Protein AF-A0A6A7YF49-F1 (afdb_monomer)

Mean predicted aligned error: 14.55 Å

InterPro domains:
  IPR021104 KfrA, N-terminal DNA-binding domain [PF11740] (7-119)

Radius of gyration: 60.3 Å; Cα contacts (8 Å, |Δi|>4): 40; chains: 1; bounding box: 109×19×166 Å

pLDDT: mean 91.54, std 10.15, range [37.41, 98.62]

Structure (mmCIF, N/CA/C/O backbone):
data_AF-A0A6A7YF49-F1
#
_entry.id   AF-A0A6A7YF49-F1
#
loop_
_atom_site.group_PDB
_atom_site.id
_atom_site.type_symbol
_atom_site.label_atom_id
_atom_site.label_alt_id
_atom_site.label_comp_id
_atom_site.label_asym_id
_atom_site.label_entity_id
_atom_site.label_seq_id
_atom_site.pdbx_PDB_ins_code
_atom_site.Cartn_x
_atom_site.Cartn_y
_atom_site.Cartn_z
_atom_site.occupancy
_atom_site.B_iso_or_equiv
_atom_site.auth_seq_id
_atom_site.auth_comp_id
_atom_site.auth_asym_id
_atom_site.auth_atom_id
_atom_site.pdbx_PDB_model_num
ATOM 1 N N . MET A 1 1 ? -43.463 -4.775 74.182 1.00 37.41 1 MET A N 1
ATOM 2 C CA . MET A 1 1 ? -44.873 -5.165 73.964 1.00 37.41 1 MET A CA 1
ATOM 3 C C . MET A 1 1 ? -45.137 -5.040 72.478 1.00 37.41 1 MET A C 1
ATOM 5 O O . MET A 1 1 ? -45.068 -3.929 71.969 1.00 37.41 1 MET A O 1
ATOM 9 N N . ASN A 1 2 ? -45.319 -6.167 71.786 1.00 46.50 2 ASN A N 1
ATOM 10 C CA . ASN A 1 2 ? -45.551 -6.193 70.341 1.00 46.50 2 ASN A CA 1
ATOM 11 C C . ASN A 1 2 ? -46.819 -5.407 70.032 1.00 46.50 2 ASN A C 1
ATOM 13 O O . ASN A 1 2 ? -47.897 -5.731 70.535 1.00 46.50 2 ASN A O 1
ATOM 17 N N . ASN A 1 3 ? -46.680 -4.338 69.254 1.00 63.34 3 ASN A N 1
ATOM 18 C CA . ASN A 1 3 ? -47.811 -3.522 68.861 1.00 63.34 3 ASN A CA 1
ATOM 19 C C . ASN A 1 3 ? -48.516 -4.229 67.697 1.00 63.34 3 ASN A C 1
ATOM 21 O O . ASN A 1 3 ? -48.304 -3.911 66.530 1.00 63.34 3 ASN A O 1
ATOM 25 N N . THR A 1 4 ? -49.343 -5.220 68.034 1.00 81.19 4 THR A N 1
ATOM 26 C CA . THR A 1 4 ? -50.115 -6.055 67.093 1.00 81.19 4 THR A CA 1
ATOM 27 C C . THR A 1 4 ? -50.980 -5.228 66.134 1.00 81.19 4 THR A C 1
ATOM 29 O O . THR A 1 4 ? -51.368 -5.690 65.061 1.00 81.19 4 THR A O 1
ATOM 32 N N . VAL A 1 5 ? -51.274 -3.977 66.503 1.00 84.94 5 VAL A N 1
ATOM 33 C CA . VAL A 1 5 ? -51.981 -3.001 65.675 1.00 84.94 5 VAL A CA 1
ATOM 34 C C . VAL A 1 5 ? -51.071 -2.413 64.590 1.00 84.94 5 VAL A C 1
ATOM 36 O O . VAL A 1 5 ? -51.511 -2.310 63.446 1.00 84.94 5 VAL A O 1
ATOM 39 N N . LEU A 1 6 ? -49.809 -2.085 64.902 1.00 89.50 6 LEU A N 1
ATOM 40 C CA . LEU A 1 6 ? -48.828 -1.610 63.913 1.00 89.50 6 LEU A CA 1
ATOM 41 C C . LEU A 1 6 ? -48.520 -2.682 62.869 1.00 89.50 6 LEU A C 1
ATOM 43 O O . LEU A 1 6 ? -48.575 -2.394 61.677 1.00 89.50 6 LEU A O 1
ATOM 47 N N . GLU A 1 7 ? -48.278 -3.919 63.306 1.00 89.06 7 GLU A N 1
ATOM 48 C CA . GLU A 1 7 ? -48.018 -5.052 62.406 1.00 89.06 7 GLU A CA 1
ATOM 49 C C . GLU A 1 7 ? -49.195 -5.281 61.447 1.00 89.06 7 GLU A C 1
ATOM 51 O O . GLU A 1 7 ? -49.005 -5.443 60.243 1.00 89.06 7 GLU A O 1
ATOM 56 N N . ARG A 1 8 ? -50.436 -5.196 61.947 1.00 91.62 8 ARG A N 1
ATOM 57 C CA . ARG A 1 8 ? -51.637 -5.294 61.106 1.00 91.62 8 ARG A CA 1
ATOM 58 C C . ARG A 1 8 ? -51.718 -4.165 60.078 1.00 91.62 8 ARG A C 1
ATOM 60 O O . ARG A 1 8 ? -52.049 -4.423 58.925 1.00 91.62 8 ARG A O 1
ATOM 67 N N . ILE A 1 9 ? -51.413 -2.929 60.476 1.00 93.38 9 ILE A N 1
ATOM 68 C CA . ILE A 1 9 ? -51.406 -1.776 59.564 1.00 93.38 9 ILE A CA 1
ATOM 69 C C . ILE A 1 9 ? -50.328 -1.942 58.485 1.00 93.38 9 ILE A C 1
ATOM 71 O O . ILE A 1 9 ? -50.608 -1.689 57.315 1.00 93.38 9 ILE A O 1
ATOM 75 N N . PHE A 1 10 ? -49.130 -2.402 58.851 1.00 94.19 10 PHE A N 1
ATOM 76 C CA . PHE A 1 10 ? -48.022 -2.623 57.917 1.00 94.19 10 PHE A CA 1
ATOM 77 C C . PHE A 1 10 ? -48.349 -3.728 56.915 1.00 94.19 10 PHE A C 1
ATOM 79 O O . PHE A 1 10 ? -48.134 -3.548 55.715 1.00 94.19 10 PHE A O 1
ATOM 86 N N . ASN A 1 11 ? -48.933 -4.833 57.382 1.00 93.62 11 ASN A N 1
ATOM 87 C CA . ASN A 1 11 ? -49.351 -5.936 56.520 1.00 93.62 11 ASN A CA 1
ATOM 88 C C . ASN A 1 11 ? -50.410 -5.481 55.509 1.00 93.62 11 ASN A C 1
ATOM 90 O O . ASN A 1 11 ? -50.237 -5.686 54.311 1.00 93.62 11 ASN A O 1
ATOM 94 N N . VAL A 1 12 ? -51.449 -4.772 55.965 1.00 94.62 12 VAL A N 1
ATOM 95 C CA . VAL A 1 12 ? -52.502 -4.228 55.089 1.00 94.62 12 VAL A CA 1
ATOM 96 C C . VAL A 1 12 ? -51.944 -3.201 54.098 1.00 94.62 12 VAL A C 1
ATOM 98 O O . VAL A 1 12 ? -52.312 -3.206 52.924 1.00 94.62 12 VAL A O 1
ATOM 101 N N . ALA A 1 13 ? -51.047 -2.314 54.538 1.00 93.81 13 ALA A N 1
ATOM 102 C CA . ALA A 1 13 ? -50.401 -1.343 53.656 1.00 93.81 13 ALA A CA 1
ATOM 103 C C . ALA A 1 13 ? -49.557 -2.036 52.576 1.00 93.81 13 ALA A C 1
ATOM 105 O O . ALA A 1 13 ? -49.622 -1.672 51.401 1.00 93.81 13 ALA A O 1
ATOM 106 N N . THR A 1 14 ? -48.821 -3.077 52.956 1.00 93.38 14 THR A N 1
ATOM 107 C CA . THR A 1 14 ? -47.987 -3.863 52.043 1.00 93.38 14 THR A CA 1
ATOM 108 C C . THR A 1 14 ? -48.841 -4.632 51.039 1.00 93.38 14 THR A C 1
ATOM 110 O O . THR A 1 14 ? -48.567 -4.588 49.842 1.00 93.38 14 THR A O 1
ATOM 113 N N . GLU A 1 15 ? -49.925 -5.259 51.490 1.00 93.69 15 GLU A N 1
ATOM 114 C CA . GLU A 1 15 ? -50.864 -5.989 50.638 1.00 93.69 15 GLU A CA 1
ATOM 115 C C . GLU A 1 15 ? -51.544 -5.068 49.616 1.00 93.69 15 GLU A C 1
ATOM 117 O O . GLU A 1 15 ? -51.565 -5.369 48.421 1.00 93.69 15 GLU A O 1
ATOM 122 N N . LEU A 1 16 ? -52.024 -3.895 50.044 1.00 93.50 16 LEU A N 1
ATOM 123 C CA . LEU A 1 16 ? -52.601 -2.897 49.139 1.00 93.50 16 LEU A CA 1
ATOM 124 C C . LEU A 1 16 ? -51.573 -2.369 48.132 1.00 93.50 16 LEU A C 1
ATOM 126 O O . LEU A 1 16 ? -51.891 -2.167 46.957 1.00 93.50 16 LEU A O 1
ATOM 130 N N . TYR A 1 17 ? -50.335 -2.159 48.578 1.00 93.00 17 TYR A N 1
ATOM 131 C CA . TYR A 1 17 ? -49.245 -1.715 47.720 1.00 93.00 17 TYR A CA 1
ATOM 132 C C . TYR A 1 17 ? -48.874 -2.766 46.661 1.00 93.00 17 TYR A C 1
ATOM 134 O O . TYR A 1 17 ? -48.695 -2.424 45.490 1.00 93.00 17 TYR A O 1
ATOM 142 N N . MET A 1 18 ? -48.821 -4.048 47.038 1.00 90.75 18 MET A N 1
ATOM 143 C CA . MET A 1 1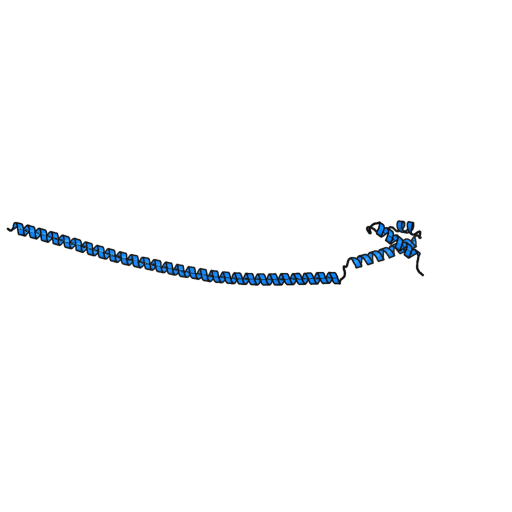8 ? -48.589 -5.162 46.111 1.00 90.75 18 MET A CA 1
ATOM 144 C C . MET A 1 18 ? -49.758 -5.355 45.139 1.00 90.75 18 MET A C 1
ATOM 146 O O . MET A 1 18 ? -49.531 -5.502 43.940 1.00 90.75 18 MET A O 1
ATOM 150 N N . THR A 1 19 ? -50.997 -5.278 45.629 1.00 90.56 19 THR A N 1
ATOM 151 C CA . THR A 1 19 ? -52.219 -5.443 44.821 1.00 90.56 19 THR A CA 1
ATOM 152 C C . THR A 1 19 ? -52.340 -4.365 43.742 1.00 90.56 19 THR A C 1
ATOM 154 O O . THR A 1 19 ? -52.780 -4.640 42.630 1.00 90.56 19 THR A O 1
ATOM 157 N N . ASN A 1 20 ? -51.867 -3.145 44.018 1.00 89.94 20 ASN A N 1
ATOM 158 C CA . ASN A 1 20 ? -51.795 -2.062 43.032 1.00 89.94 20 ASN A CA 1
ATOM 159 C C . ASN A 1 20 ? -50.537 -2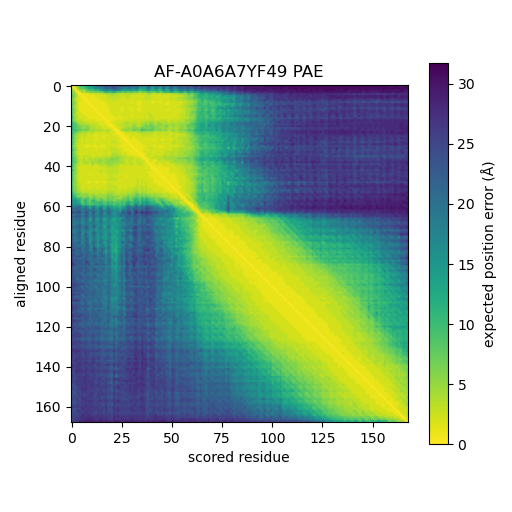.130 42.131 1.00 89.94 20 ASN A C 1
ATOM 161 O O . ASN A 1 20 ? -50.148 -1.144 41.498 1.00 89.94 20 ASN A O 1
ATOM 165 N N . GLY A 1 21 ? -49.838 -3.269 42.103 1.00 85.25 21 GLY A N 1
ATOM 166 C CA . GLY A 1 21 ? -48.646 -3.481 41.282 1.00 85.25 21 GLY A CA 1
ATOM 167 C C . GLY A 1 21 ? -47.471 -2.572 41.645 1.00 85.25 21 GLY A C 1
ATOM 168 O O . GLY A 1 21 ? -46.708 -2.195 40.760 1.00 85.25 21 GLY A O 1
ATOM 169 N N . LYS A 1 22 ? -47.345 -2.170 42.919 1.00 86.81 22 LYS A N 1
ATOM 170 C CA . LYS A 1 22 ? -46.293 -1.267 43.425 1.00 86.81 22 LYS A CA 1
ATOM 171 C C . LYS A 1 22 ? -46.268 0.124 42.762 1.00 86.81 22 LYS A C 1
ATOM 173 O O . LYS A 1 22 ? -45.255 0.816 42.821 1.00 86.81 22 LYS A O 1
ATOM 178 N N . LYS A 1 23 ? -47.373 0.557 42.140 1.00 84.94 23 LYS A N 1
ATOM 179 C CA . LYS A 1 23 ? -47.441 1.824 41.383 1.00 84.94 23 LYS A CA 1
ATOM 180 C C . LYS A 1 23 ? -47.603 3.067 42.257 1.00 84.94 23 LYS A C 1
ATOM 182 O O . LYS A 1 23 ? -47.130 4.135 41.894 1.00 84.94 23 LYS A O 1
ATOM 187 N N . SER A 1 24 ? -48.305 2.950 43.382 1.00 88.88 24 SER A N 1
ATOM 188 C CA . SER A 1 24 ? -48.570 4.072 44.288 1.00 88.88 24 SER A CA 1
ATOM 189 C C . SER A 1 24 ? -48.798 3.577 45.710 1.00 88.88 24 SER A C 1
ATOM 191 O O . SER A 1 24 ? -49.352 2.491 45.904 1.00 88.88 24 SER A O 1
ATOM 193 N N . TYR A 1 25 ? -48.378 4.376 46.694 1.00 92.25 25 TYR A N 1
ATOM 194 C CA . TYR A 1 25 ? -48.599 4.083 48.105 1.00 92.25 25 TYR A CA 1
ATOM 195 C C . TYR A 1 25 ? -50.091 4.145 48.457 1.00 92.25 25 TYR A C 1
ATOM 197 O O . TYR A 1 25 ? -50.786 5.070 48.028 1.00 92.25 25 TYR A O 1
ATOM 205 N N . PRO A 1 26 ? -50.598 3.200 49.267 1.00 92.19 26 PRO A N 1
ATOM 206 C CA . PRO A 1 26 ? -51.985 3.229 49.693 1.00 92.19 26 PRO A CA 1
ATOM 207 C C . PRO A 1 26 ? -52.265 4.445 50.582 1.00 92.19 26 PRO A C 1
ATOM 209 O O . PRO A 1 26 ? -51.405 4.944 51.317 1.00 92.19 26 PRO A O 1
ATOM 212 N N . THR A 1 27 ? -53.496 4.940 50.517 1.00 93.81 27 THR A N 1
ATOM 213 C CA . THR A 1 27 ? -53.947 6.062 51.345 1.00 93.81 27 THR A CA 1
ATOM 214 C C . THR A 1 27 ? -54.251 5.602 52.772 1.00 93.81 27 THR A C 1
ATOM 216 O O . THR A 1 27 ? -54.655 4.462 53.005 1.00 93.81 27 THR A O 1
ATOM 219 N N . VAL A 1 28 ? -54.129 6.512 53.746 1.00 92.81 28 VAL A N 1
ATOM 220 C CA . VAL A 1 28 ? -54.451 6.229 55.161 1.00 92.81 28 VAL A CA 1
ATOM 221 C C . VAL A 1 28 ? -55.896 5.737 55.320 1.00 92.81 28 VAL A C 1
ATOM 223 O O . VAL A 1 28 ? -56.163 4.861 56.137 1.00 92.81 28 VAL A O 1
ATOM 226 N N . HIS A 1 29 ? -56.823 6.256 54.509 1.00 92.88 29 HIS A N 1
ATOM 227 C CA . HIS A 1 29 ? -58.224 5.838 54.510 1.00 92.88 29 HIS A CA 1
ATOM 228 C C . HIS A 1 29 ? -58.407 4.376 54.068 1.00 92.88 29 HIS A C 1
ATOM 230 O O . HIS A 1 29 ? -59.112 3.623 54.738 1.00 92.88 29 HIS A O 1
ATOM 236 N N . GLN A 1 30 ? -57.751 3.952 52.980 1.00 92.81 30 GLN A N 1
ATOM 237 C CA . GLN A 1 30 ? -57.820 2.566 52.488 1.00 92.81 30 GLN A CA 1
ATOM 238 C C . GLN A 1 30 ? -57.282 1.574 53.522 1.00 92.81 30 GLN A C 1
ATOM 240 O O . GLN A 1 30 ? -57.899 0.546 53.788 1.00 92.81 30 GLN A O 1
ATOM 245 N N . VAL A 1 31 ? -56.160 1.922 54.152 1.00 93.31 31 VAL A N 1
ATOM 246 C CA . VAL A 1 31 ? -55.513 1.076 55.158 1.00 93.31 31 VAL A CA 1
ATOM 247 C C . VAL A 1 31 ? -56.365 0.983 56.422 1.00 93.31 31 VAL A C 1
ATOM 249 O O . VAL A 1 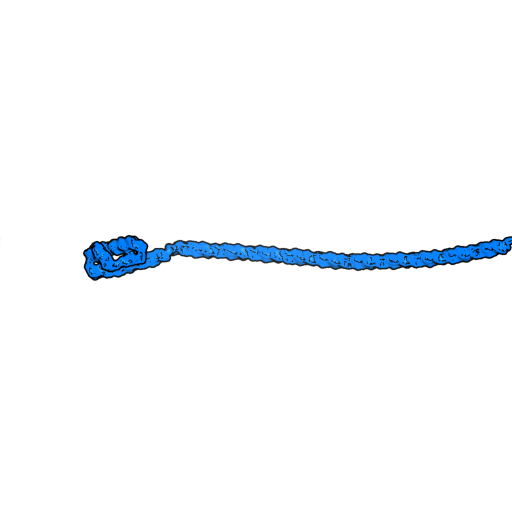31 ? -56.600 -0.111 56.924 1.00 93.31 31 VAL A O 1
ATOM 252 N N . ARG A 1 32 ? -56.920 2.106 56.892 1.00 93.94 32 ARG A N 1
ATOM 253 C CA . ARG A 1 32 ? -57.863 2.160 58.022 1.00 93.94 32 ARG A CA 1
ATOM 254 C C . ARG A 1 32 ? -59.088 1.274 57.808 1.00 93.94 32 ARG A C 1
ATOM 256 O O . ARG A 1 32 ? -59.489 0.574 58.737 1.00 93.94 32 ARG A O 1
ATOM 263 N N . ALA A 1 33 ? -59.695 1.337 56.622 1.00 92.06 33 ALA A N 1
ATOM 264 C CA . ALA A 1 33 ? -60.930 0.617 56.316 1.00 92.06 33 ALA A CA 1
ATOM 265 C C . ALA A 1 33 ? -60.759 -0.906 56.456 1.00 92.06 33 ALA A C 1
ATOM 267 O O . ALA A 1 33 ? -61.662 -1.590 56.934 1.00 92.06 33 ALA A O 1
ATOM 268 N N . ILE A 1 34 ? -59.579 -1.418 56.100 1.00 91.69 34 ILE A N 1
ATOM 269 C CA . ILE A 1 34 ? -59.261 -2.850 56.135 1.00 91.69 34 ILE A CA 1
ATOM 270 C C . ILE A 1 34 ? -58.654 -3.252 57.488 1.00 91.69 34 ILE A C 1
ATOM 272 O O . ILE A 1 34 ? -59.064 -4.252 58.076 1.00 91.69 34 ILE A O 1
ATOM 276 N N . ALA A 1 35 ? -57.734 -2.452 58.035 1.00 89.00 35 ALA A N 1
ATOM 277 C CA . ALA A 1 35 ? -57.063 -2.738 59.306 1.00 89.00 35 ALA A CA 1
ATOM 278 C C . ALA A 1 35 ? -57.962 -2.530 60.540 1.00 89.00 35 ALA A C 1
ATOM 280 O O . ALA A 1 35 ? -57.635 -3.044 61.615 1.00 89.00 35 ALA A O 1
ATOM 281 N N . LYS A 1 36 ? -59.082 -1.801 60.400 1.00 90.12 36 LYS A N 1
ATOM 282 C CA . LYS A 1 36 ? -60.050 -1.477 61.466 1.00 90.12 36 LYS A CA 1
ATOM 283 C C . LYS A 1 36 ? -59.377 -0.819 62.686 1.00 90.12 36 LYS A C 1
ATOM 285 O O . LYS A 1 36 ? -59.462 -1.320 63.805 1.00 90.12 36 LYS A O 1
ATOM 290 N N . THR A 1 37 ? -58.663 0.286 62.454 1.00 89.25 37 THR A N 1
ATOM 291 C CA . THR A 1 37 ? -57.834 1.013 63.446 1.00 89.25 37 THR A CA 1
ATOM 292 C C . THR A 1 37 ? -58.173 2.506 63.530 1.00 89.25 37 THR A C 1
ATOM 294 O O . THR A 1 37 ? -58.850 3.048 62.658 1.00 89.25 37 THR A O 1
ATOM 297 N N . ASP A 1 38 ? -57.712 3.210 64.571 1.00 90.19 38 ASP A N 1
ATOM 298 C CA . ASP A 1 38 ? -58.027 4.626 64.831 1.00 90.19 38 ASP A CA 1
ATOM 299 C C . ASP A 1 38 ? -57.241 5.630 63.961 1.00 90.19 38 ASP A C 1
ATOM 301 O O . ASP A 1 38 ? -56.257 5.278 63.296 1.00 90.19 38 ASP A O 1
ATOM 305 N N . MET A 1 39 ? -57.752 6.879 63.939 1.00 89.56 39 MET A N 1
ATOM 306 C CA . MET A 1 39 ? -57.188 8.128 63.378 1.00 89.56 39 MET A CA 1
ATOM 307 C C . MET A 1 39 ? -55.668 8.124 63.223 1.00 89.56 39 MET A C 1
ATOM 309 O O . MET A 1 39 ? -55.049 8.093 62.151 1.00 89.56 39 MET A O 1
ATOM 313 N N . ASN A 1 40 ? -55.106 8.164 64.414 1.00 88.94 40 ASN A N 1
ATOM 314 C CA . ASN A 1 40 ? -53.805 8.695 64.690 1.00 88.94 40 ASN A CA 1
ATOM 315 C C . ASN A 1 40 ? -52.769 7.592 64.515 1.00 88.94 40 ASN A C 1
ATOM 317 O O . ASN A 1 40 ? -51.824 7.755 63.747 1.00 88.94 40 ASN A O 1
ATOM 321 N N . THR A 1 41 ? -53.059 6.408 65.062 1.00 88.00 41 THR A N 1
ATOM 322 C CA . THR A 1 41 ? -52.203 5.225 64.942 1.00 88.00 41 THR A CA 1
ATOM 323 C C . THR A 1 41 ? -51.974 4.834 63.485 1.00 88.00 41 THR A C 1
ATOM 325 O O . THR A 1 41 ? -50.856 4.519 63.091 1.00 88.00 41 THR A O 1
ATOM 328 N N . THR A 1 42 ? -53.010 4.910 62.639 1.00 91.94 42 THR 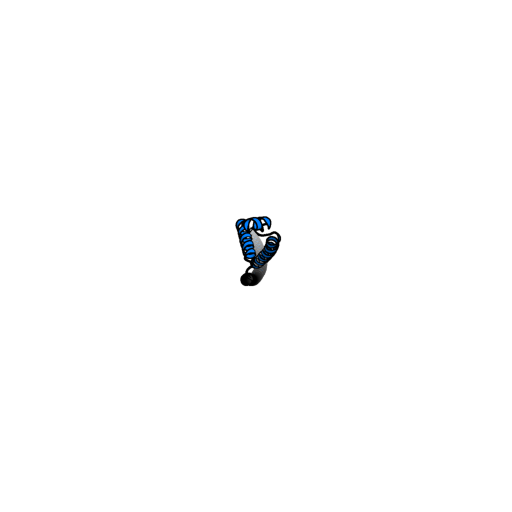A N 1
ATOM 329 C CA . THR A 1 42 ? -52.873 4.569 61.209 1.00 91.94 42 THR A CA 1
ATOM 330 C C . THR A 1 42 ? -52.021 5.591 60.458 1.00 91.94 42 THR A C 1
ATOM 332 O O . THR A 1 42 ? -51.233 5.219 59.592 1.00 91.94 42 THR A O 1
ATOM 335 N N . SER A 1 43 ? -52.157 6.878 60.783 1.00 91.88 43 SER A N 1
ATOM 336 C CA . SER A 1 43 ? -51.387 7.951 60.143 1.00 91.88 43 SER A CA 1
ATOM 337 C C . SER A 1 43 ? -49.901 7.882 60.506 1.00 91.88 43 SER A C 1
ATOM 339 O O . SER A 1 43 ? -49.049 7.991 59.622 1.00 91.88 43 SER A O 1
ATOM 341 N N . GLU A 1 44 ? -49.594 7.645 61.783 1.00 92.12 44 GLU A N 1
ATOM 342 C CA . GLU A 1 44 ? -48.224 7.477 62.282 1.00 92.12 44 GLU A CA 1
ATOM 343 C C . GLU A 1 44 ? -47.569 6.214 61.709 1.00 92.12 44 GLU A C 1
ATOM 345 O O . GLU A 1 44 ? -46.476 6.286 61.143 1.00 92.12 44 GLU A O 1
ATOM 350 N N . ALA A 1 45 ? -48.277 5.082 61.740 1.00 91.94 45 ALA A N 1
ATOM 351 C CA . ALA A 1 45 ? -47.816 3.823 61.160 1.00 91.94 45 ALA A CA 1
ATOM 352 C C . ALA A 1 45 ? -47.545 3.942 59.654 1.00 91.94 45 ALA A C 1
ATOM 354 O O . ALA A 1 45 ? -46.500 3.517 59.174 1.00 91.94 45 ALA A O 1
ATOM 355 N N . MET A 1 46 ? -48.441 4.582 58.899 1.00 93.75 46 MET A N 1
ATOM 356 C CA . MET A 1 46 ? -48.262 4.789 57.459 1.00 93.75 46 MET A CA 1
ATOM 357 C C . MET A 1 46 ? -47.090 5.710 57.124 1.00 93.75 46 MET A C 1
ATOM 359 O O . MET A 1 46 ? -46.476 5.567 56.066 1.00 93.75 46 MET A O 1
ATOM 363 N N . ARG A 1 47 ? -46.775 6.680 57.991 1.00 93.12 47 ARG A N 1
ATOM 364 C CA . ARG A 1 47 ? -45.580 7.517 57.836 1.00 93.12 47 ARG A CA 1
ATOM 365 C C . ARG A 1 47 ? -44.309 6.689 58.033 1.00 93.12 47 ARG A C 1
ATOM 367 O O . ARG A 1 47 ? -43.389 6.831 57.233 1.00 93.12 47 ARG A O 1
ATOM 374 N N . GLN A 1 48 ? -44.283 5.830 59.049 1.00 91.75 48 GLN A N 1
ATOM 375 C CA . GLN A 1 48 ? -43.151 4.944 59.320 1.00 91.75 48 GLN A CA 1
ATOM 376 C C . GLN A 1 48 ? -42.966 3.901 58.209 1.00 91.75 48 GLN A C 1
ATOM 378 O O . GLN A 1 48 ? -41.874 3.778 57.667 1.00 91.75 48 GLN A O 1
ATOM 383 N N . TRP A 1 49 ? -44.042 3.238 57.787 1.00 93.88 49 TRP A N 1
ATOM 384 C CA . TRP A 1 49 ? -44.010 2.254 56.706 1.00 93.88 49 TRP A CA 1
ATOM 385 C C . TRP A 1 49 ? -43.518 2.852 55.378 1.00 93.88 49 TRP A C 1
ATOM 387 O O . TRP A 1 49 ? -42.674 2.264 54.711 1.00 93.88 49 TRP A O 1
ATOM 397 N N . ARG A 1 50 ? -43.969 4.065 55.008 1.00 92.69 50 ARG A N 1
ATOM 398 C CA . ARG A 1 50 ? -43.452 4.759 53.811 1.00 92.69 50 ARG A CA 1
ATOM 399 C C . ARG A 1 50 ? -41.952 5.029 53.907 1.00 92.69 50 ARG A C 1
ATOM 401 O O . ARG A 1 50 ? -41.240 4.810 52.937 1.00 92.69 50 ARG A O 1
ATOM 408 N N . LYS A 1 51 ? -41.478 5.454 55.081 1.00 90.81 51 LYS A N 1
ATOM 409 C CA . LYS A 1 51 ? -40.053 5.694 55.328 1.00 90.81 51 LYS A CA 1
ATOM 410 C C . LYS A 1 51 ? -39.223 4.416 55.151 1.00 90.81 51 LYS A C 1
ATOM 412 O O . LYS A 1 51 ? -38.136 4.487 54.589 1.00 90.81 51 LYS A O 1
ATOM 417 N N . GLU A 1 52 ? -39.730 3.271 55.599 1.00 88.88 52 GLU A N 1
ATOM 418 C CA . GLU A 1 52 ? -39.070 1.968 55.428 1.00 88.88 52 GLU A CA 1
ATOM 419 C C . GLU A 1 52 ? -39.068 1.511 53.961 1.00 88.88 52 GLU A C 1
ATOM 421 O O . GLU A 1 52 ? -38.024 1.119 53.448 1.00 88.88 52 GLU A O 1
ATOM 426 N N . MET A 1 53 ? -40.188 1.665 53.247 1.00 86.50 53 MET A N 1
ATOM 427 C CA . MET A 1 53 ? -40.281 1.346 51.814 1.00 86.50 53 MET A CA 1
ATOM 428 C C . MET A 1 53 ? -39.385 2.231 50.936 1.00 86.50 53 MET A C 1
ATOM 430 O O . MET A 1 53 ? -38.815 1.753 49.954 1.00 86.50 53 MET A O 1
ATOM 434 N N . ASP A 1 54 ? -39.255 3.519 51.264 1.00 84.19 54 ASP A N 1
ATOM 435 C CA . ASP A 1 54 ? -38.370 4.440 50.543 1.00 84.19 54 ASP A CA 1
ATOM 436 C C . ASP A 1 54 ? -36.886 4.132 50.820 1.00 84.19 54 ASP A C 1
ATOM 438 O O . ASP A 1 54 ? -36.065 4.195 49.902 1.00 84.19 54 ASP A O 1
ATOM 442 N N . ALA A 1 55 ? -36.539 3.737 52.051 1.00 79.56 55 ALA A N 1
ATOM 443 C CA . ALA A 1 55 ? -35.183 3.314 52.401 1.00 79.56 55 ALA A CA 1
ATOM 444 C C . ALA A 1 55 ? -34.776 2.022 51.670 1.00 79.56 55 ALA A C 1
ATOM 446 O O . ALA A 1 55 ? -33.693 1.957 51.094 1.00 79.56 55 ALA A O 1
ATOM 447 N N . GLU A 1 56 ? -35.664 1.028 51.619 1.00 75.31 56 GLU A N 1
ATOM 448 C CA . GLU A 1 56 ? -35.416 -0.243 50.928 1.00 75.31 56 GLU A CA 1
ATOM 449 C C . GLU A 1 56 ? -35.250 -0.058 49.407 1.00 75.31 56 GLU A C 1
ATOM 451 O O . GLU A 1 56 ? -34.362 -0.648 48.790 1.00 75.31 56 GLU A O 1
ATOM 456 N N . LYS A 1 57 ? -36.051 0.821 48.787 1.00 68.94 57 LYS A N 1
ATOM 457 C CA . LYS A 1 57 ? -35.905 1.167 47.360 1.00 68.94 57 LYS A CA 1
ATOM 458 C C . LYS A 1 57 ? -34.574 1.847 47.045 1.00 68.94 57 LYS A C 1
ATOM 460 O O . LYS A 1 57 ? -34.000 1.583 45.990 1.00 68.94 57 LYS A O 1
ATOM 465 N N . SER A 1 58 ? -34.097 2.725 47.927 1.00 64.31 58 SER A N 1
ATOM 466 C CA . SER A 1 58 ? -32.800 3.389 47.758 1.00 64.31 58 SER A CA 1
ATOM 467 C C . SER A 1 58 ? -31.644 2.388 47.775 1.00 64.31 58 SER A C 1
ATOM 469 O O . SER A 1 58 ? -30.681 2.564 47.034 1.00 64.31 58 SER A O 1
ATOM 471 N N . ASP A 1 59 ? -31.744 1.344 48.595 1.00 62.06 59 ASP A N 1
ATOM 472 C CA . ASP A 1 59 ? -30.713 0.311 48.715 1.00 62.06 59 ASP A CA 1
ATOM 473 C C . ASP A 1 59 ? -30.707 -0.620 47.487 1.00 62.06 59 ASP A C 1
ATOM 475 O O . ASP A 1 59 ? -29.660 -0.931 46.931 1.00 62.06 59 ASP A O 1
ATOM 479 N N . GLN A 1 60 ? -31.889 -0.965 46.960 1.00 64.06 60 GLN A N 1
ATOM 480 C CA . GLN A 1 60 ? -32.031 -1.785 45.745 1.00 64.06 60 GLN A CA 1
ATOM 481 C C . GLN A 1 60 ? -31.644 -1.054 44.446 1.00 64.06 60 GLN A C 1
ATOM 483 O O . GLN A 1 60 ? -31.272 -1.699 43.465 1.00 64.06 60 GLN A O 1
ATOM 488 N N . SER A 1 61 ? -31.736 0.281 44.413 1.00 59.53 61 SER A N 1
ATOM 489 C CA . SER A 1 61 ? -31.311 1.102 43.266 1.00 59.53 61 SER A CA 1
ATOM 490 C C . SER A 1 61 ? -29.796 1.071 43.052 1.00 59.53 61 SER A C 1
ATOM 492 O O . SER A 1 61 ? -29.322 1.280 41.933 1.00 59.53 61 SER A O 1
ATOM 494 N N . ASN A 1 62 ? -29.033 0.808 44.110 1.00 58.22 62 ASN A N 1
ATOM 495 C CA . ASN A 1 62 ? -27.596 0.623 44.042 1.00 58.22 62 ASN A CA 1
ATOM 496 C C . ASN A 1 62 ? -27.345 -0.878 43.876 1.00 58.22 62 ASN A C 1
ATOM 498 O O . ASN A 1 62 ? -27.248 -1.615 44.852 1.00 58.22 62 ASN A O 1
ATOM 502 N N . GLY A 1 63 ? -27.290 -1.364 42.629 1.00 63.31 63 GLY A N 1
ATOM 503 C CA . GLY A 1 63 ? -26.889 -2.752 42.370 1.00 63.31 63 GLY A CA 1
ATOM 504 C C . GLY A 1 63 ? -25.601 -3.086 43.133 1.00 63.31 63 GLY A C 1
ATOM 505 O O . GLY A 1 63 ? -24.759 -2.200 43.283 1.00 63.31 63 GLY A O 1
ATOM 506 N N . SER A 1 64 ? -25.471 -4.327 43.629 1.00 75.19 64 SER A N 1
ATOM 507 C CA . SER A 1 64 ? -24.375 -4.739 44.525 1.00 75.19 64 SER A CA 1
ATOM 508 C C . SER A 1 64 ? -23.047 -4.116 44.099 1.00 75.19 64 SER A C 1
ATOM 510 O O . SER A 1 64 ? -22.657 -4.224 42.937 1.00 75.19 64 SER A O 1
ATOM 512 N N . GLU A 1 65 ? -22.346 -3.482 45.036 1.00 77.88 65 GLU A N 1
ATOM 513 C CA . GLU A 1 65 ? -21.058 -2.816 44.805 1.00 77.88 65 GLU A CA 1
ATOM 514 C C . GLU A 1 65 ? -20.061 -3.716 44.048 1.00 77.88 65 GLU A C 1
ATOM 516 O O . GLU A 1 65 ? -19.292 -3.255 43.204 1.00 77.88 65 GLU A O 1
ATOM 521 N N . THR A 1 66 ? -20.160 -5.031 44.264 1.00 79.44 66 THR A N 1
ATOM 522 C CA . THR A 1 66 ? -19.405 -6.065 43.543 1.00 79.44 66 THR A CA 1
ATOM 523 C C . THR A 1 66 ? -19.656 -6.067 42.031 1.00 79.44 66 THR A C 1
ATOM 525 O O . THR A 1 66 ? -18.712 -6.171 41.251 1.00 79.44 66 THR A O 1
ATOM 528 N N .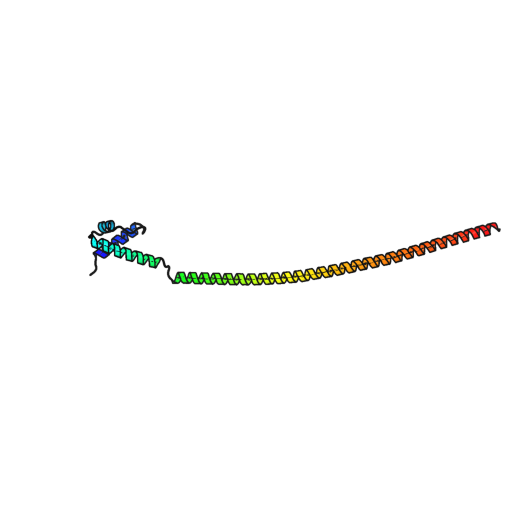 PHE A 1 67 ? -20.906 -5.903 41.600 1.00 84.38 67 PHE A N 1
ATOM 529 C CA . PHE A 1 67 ? -21.298 -5.863 40.194 1.00 84.38 67 PHE A CA 1
ATOM 530 C C . PHE A 1 67 ? -20.832 -4.573 39.513 1.00 84.38 67 PHE A C 1
ATOM 532 O O . PHE A 1 67 ? -20.272 -4.623 38.421 1.00 84.38 67 PHE A O 1
ATOM 539 N N . GLN A 1 68 ? -20.993 -3.422 40.176 1.00 86.44 68 GLN A N 1
ATOM 540 C CA . GLN A 1 68 ? -20.516 -2.136 39.650 1.00 86.44 68 GLN A CA 1
ATOM 541 C C . GLN A 1 68 ? -18.992 -2.120 39.494 1.00 86.44 68 GLN A C 1
ATOM 543 O O . GLN A 1 68 ? -18.466 -1.674 38.472 1.00 86.44 68 GLN A O 1
ATOM 548 N N . LYS A 1 69 ? -18.274 -2.679 40.474 1.00 90.12 69 LYS A N 1
ATOM 549 C CA . LYS A 1 69 ? -16.822 -2.841 40.408 1.00 90.12 69 LYS A CA 1
ATOM 550 C C . LYS A 1 69 ? -16.401 -3.759 39.258 1.00 90.12 69 LYS A C 1
ATOM 552 O O . LYS A 1 69 ? -15.525 -3.380 38.486 1.00 90.12 69 LYS A O 1
ATOM 557 N N . ALA A 1 70 ? -17.069 -4.901 39.086 1.00 90.94 70 ALA A N 1
ATOM 558 C CA . ALA A 1 70 ? -16.793 -5.824 37.986 1.00 90.94 70 ALA A CA 1
ATOM 559 C C . ALA A 1 70 ? -17.018 -5.182 36.604 1.00 90.94 70 ALA A C 1
ATOM 561 O O . ALA A 1 70 ? -16.215 -5.386 35.695 1.00 90.94 70 ALA A O 1
ATOM 562 N N . ILE A 1 71 ? -18.069 -4.367 36.442 1.00 91.56 71 ILE A N 1
ATOM 563 C CA . ILE A 1 71 ? -18.301 -3.609 35.201 1.00 91.56 71 ILE A CA 1
ATOM 564 C C . ILE A 1 71 ? -17.176 -2.602 34.964 1.00 91.56 71 ILE A C 1
ATOM 566 O O . ILE A 1 71 ? -16.627 -2.546 33.864 1.00 91.56 71 ILE A O 1
ATOM 570 N N . SER A 1 72 ? -16.818 -1.822 35.984 1.00 94.00 72 SER A N 1
ATOM 571 C CA . SER A 1 72 ? -15.745 -0.830 35.884 1.00 94.00 72 SER A CA 1
ATOM 572 C C . SER A 1 72 ? -14.421 -1.481 35.464 1.00 94.00 72 SER A C 1
ATOM 574 O O . SER A 1 72 ? -13.806 -1.068 34.480 1.00 94.00 72 SER A O 1
ATOM 576 N N . GLU A 1 73 ? -14.037 -2.582 36.112 1.00 95.88 73 GLU A N 1
ATOM 577 C CA . GLU A 1 73 ? -12.828 -3.346 35.780 1.00 95.88 73 GLU A CA 1
ATOM 578 C C . GLU A 1 73 ? -12.871 -3.926 34.357 1.00 95.88 73 GLU A C 1
ATOM 580 O O . GLU A 1 73 ? -11.888 -3.827 33.615 1.00 95.88 73 GLU A O 1
ATOM 585 N N . ALA A 1 74 ? -14.013 -4.477 33.933 1.00 95.81 74 ALA A N 1
ATOM 586 C CA . ALA A 1 74 ? -14.182 -4.998 32.579 1.00 95.81 74 ALA A CA 1
ATOM 587 C C . ALA A 1 74 ? -14.043 -3.893 31.521 1.00 95.81 74 ALA A C 1
ATOM 589 O O . ALA A 1 74 ? -13.351 -4.080 30.520 1.00 95.81 74 ALA A O 1
ATOM 590 N N . THR A 1 75 ? -14.645 -2.722 31.751 1.00 96.62 75 THR A N 1
ATOM 591 C CA . THR A 1 75 ? -14.535 -1.585 30.824 1.00 96.62 75 THR A CA 1
ATOM 592 C C . THR A 1 75 ? -13.115 -1.029 30.750 1.00 96.62 75 THR A C 1
ATOM 594 O O . THR A 1 75 ? -12.626 -0.783 29.648 1.00 96.62 75 THR A O 1
ATOM 597 N N . ALA A 1 76 ? -12.413 -0.918 31.881 1.00 97.31 76 ALA A N 1
ATOM 598 C CA . ALA A 1 76 ? -11.009 -0.511 31.910 1.00 97.31 76 ALA A CA 1
ATOM 599 C C . ALA A 1 76 ? -10.114 -1.503 31.148 1.00 97.31 76 ALA A C 1
ATOM 601 O O . ALA A 1 76 ? -9.242 -1.101 30.377 1.00 97.31 76 ALA A O 1
ATOM 602 N N . THR A 1 77 ? -10.374 -2.802 31.309 1.00 97.50 77 THR A N 1
ATOM 603 C CA . THR A 1 77 ? -9.637 -3.860 30.606 1.00 97.50 77 THR A CA 1
ATOM 604 C C . THR A 1 77 ? -9.879 -3.799 29.098 1.00 97.50 77 THR A C 1
ATOM 606 O O . THR A 1 77 ? -8.928 -3.823 28.320 1.00 97.50 77 THR A O 1
ATOM 609 N N . LEU A 1 78 ? -11.139 -3.667 28.668 1.00 97.56 78 LEU A N 1
ATOM 610 C CA . LEU A 1 78 ? -11.490 -3.539 27.251 1.00 97.56 78 LEU A CA 1
ATOM 611 C C . LEU A 1 78 ? -10.857 -2.300 26.617 1.00 97.56 78 LEU A C 1
ATOM 613 O O . LEU A 1 78 ? -10.330 -2.387 25.509 1.00 97.56 78 LEU A O 1
ATOM 617 N N . TRP A 1 79 ? -10.871 -1.171 27.328 1.00 97.75 79 TRP A N 1
ATOM 618 C CA . TRP A 1 79 ? -10.214 0.048 26.872 1.00 97.75 79 TRP A CA 1
ATOM 619 C C . TRP A 1 79 ? -8.707 -0.157 26.694 1.00 97.75 79 TRP A C 1
ATOM 621 O O . TRP A 1 79 ? -8.171 0.143 25.632 1.00 97.75 79 TRP A O 1
ATOM 631 N N . SER A 1 80 ? -8.037 -0.747 27.688 1.00 98.00 80 SER A N 1
ATOM 632 C CA . SER A 1 80 ? -6.597 -1.018 27.625 1.00 98.00 80 SER A CA 1
ATOM 633 C C . SER A 1 80 ? -6.226 -1.942 26.458 1.00 98.00 80 SER A C 1
ATOM 635 O O . SER A 1 80 ? -5.256 -1.679 25.746 1.00 98.00 80 SER A O 1
ATOM 637 N N . ILE A 1 81 ? -7.025 -2.985 26.204 1.00 98.06 81 ILE A N 1
ATOM 638 C CA . ILE A 1 81 ? -6.828 -3.882 25.056 1.00 98.06 81 ILE A CA 1
ATOM 639 C C . ILE A 1 81 ? -6.997 -3.119 23.738 1.00 98.06 81 ILE A C 1
ATOM 641 O O . ILE A 1 81 ? -6.179 -3.276 22.830 1.00 98.06 81 ILE A O 1
ATOM 645 N N . ALA A 1 82 ? -8.040 -2.296 23.622 1.00 97.44 82 ALA A N 1
ATOM 646 C CA . ALA A 1 82 ? -8.299 -1.516 22.417 1.00 97.44 82 ALA A CA 1
ATOM 647 C C . ALA A 1 82 ? -7.178 -0.503 22.143 1.00 97.44 82 ALA A C 1
ATOM 649 O O . ALA A 1 82 ? -6.719 -0.391 21.007 1.00 97.44 82 ALA A O 1
ATOM 650 N N . GLU A 1 83 ? -6.698 0.185 23.179 1.00 98.06 83 GLU A N 1
ATOM 651 C CA . GLU A 1 83 ? -5.591 1.137 23.089 1.00 98.06 83 GLU A CA 1
ATOM 652 C C . GLU A 1 83 ? -4.291 0.444 22.666 1.00 98.06 83 GLU A C 1
ATOM 654 O O . GLU A 1 83 ? -3.618 0.900 21.738 1.00 98.06 83 GLU A O 1
ATOM 659 N N . HIS A 1 84 ? -3.980 -0.710 23.264 1.00 98.06 84 HIS A N 1
ATOM 660 C CA . HIS A 1 84 ? -2.822 -1.509 22.872 1.00 98.06 84 HIS A CA 1
ATOM 661 C C . HIS A 1 84 ? -2.920 -1.970 21.411 1.00 98.06 84 HIS A C 1
ATOM 663 O O . HIS A 1 84 ? -1.977 -1.793 20.638 1.00 98.06 84 HIS A O 1
ATOM 669 N N . ALA A 1 85 ? -4.071 -2.508 20.999 1.00 97.62 85 ALA A N 1
ATOM 670 C CA . ALA A 1 85 ? -4.293 -2.960 19.627 1.00 97.62 85 ALA A CA 1
ATOM 671 C C . ALA A 1 85 ? -4.197 -1.806 18.614 1.00 97.62 85 ALA A C 1
ATOM 673 O O . ALA A 1 85 ? -3.594 -1.961 17.549 1.00 97.62 85 ALA A O 1
ATOM 674 N N . ALA A 1 86 ? -4.743 -0.632 18.944 1.00 97.69 86 ALA A N 1
ATOM 675 C CA . ALA A 1 86 ? -4.622 0.568 18.122 1.00 97.69 86 ALA A CA 1
ATOM 676 C C . ALA A 1 86 ? -3.161 1.028 18.007 1.00 97.69 86 ALA A C 1
ATOM 678 O O . ALA A 1 86 ? -2.695 1.315 16.902 1.00 97.69 86 ALA A O 1
ATOM 679 N N . GLY A 1 87 ? -2.415 1.026 19.117 1.00 97.88 87 GLY A N 1
ATOM 680 C CA . GLY A 1 87 ? -0.989 1.351 19.138 1.00 97.88 87 GLY A CA 1
ATOM 681 C C . GLY A 1 87 ? -0.149 0.388 18.294 1.00 97.88 87 GLY A C 1
ATOM 682 O O . GLY A 1 87 ? 0.688 0.817 17.496 1.00 97.88 87 GLY A O 1
ATOM 683 N N . GLU A 1 88 ? -0.403 -0.917 18.398 1.00 97.94 88 GLU A N 1
ATOM 684 C CA . GLU A 1 88 ? 0.266 -1.922 17.568 1.00 97.94 88 GLU A CA 1
ATOM 685 C C . GLU A 1 88 ? -0.053 -1.759 16.082 1.00 97.94 88 GLU A C 1
ATOM 687 O O . GLU A 1 88 ? 0.855 -1.831 15.248 1.00 97.94 88 GLU A O 1
ATOM 692 N N . ASN A 1 89 ? -1.320 -1.518 15.741 1.00 97.69 89 ASN A N 1
ATOM 693 C CA . ASN A 1 89 ? -1.743 -1.297 14.362 1.00 97.69 89 ASN A CA 1
ATOM 694 C C . ASN A 1 89 ? -1.108 -0.033 13.779 1.00 97.69 89 ASN A C 1
ATOM 696 O O . ASN A 1 89 ? -0.601 -0.077 12.658 1.00 97.69 89 ASN A O 1
ATOM 700 N N . LEU A 1 90 ? -1.042 1.054 14.553 1.00 98.12 90 LEU A N 1
ATOM 701 C CA . LEU A 1 90 ? -0.359 2.281 14.150 1.00 98.12 90 LEU A CA 1
ATOM 702 C C . LEU A 1 90 ? 1.128 2.026 13.888 1.00 98.12 90 LEU A C 1
ATOM 704 O O . LEU A 1 90 ? 1.648 2.410 12.843 1.00 98.12 90 LEU A O 1
ATOM 708 N N . ARG A 1 91 ? 1.818 1.321 14.794 1.00 98.25 91 ARG A N 1
ATOM 709 C CA . ARG A 1 91 ? 3.243 1.001 14.625 1.00 98.25 91 ARG A CA 1
ATOM 710 C C . ARG A 1 91 ? 3.492 0.114 13.404 1.00 98.25 91 ARG A C 1
ATOM 712 O O . ARG A 1 91 ? 4.476 0.317 12.692 1.00 98.25 91 ARG A O 1
ATOM 719 N N . LYS A 1 92 ? 2.615 -0.864 13.152 1.00 98.06 92 LYS A N 1
ATOM 720 C CA . LYS A 1 92 ? 2.672 -1.728 11.961 1.00 98.06 92 LYS A CA 1
ATOM 721 C C . LYS A 1 92 ? 2.462 -0.922 10.681 1.00 98.06 92 LYS A C 1
ATOM 723 O O . LYS A 1 92 ? 3.277 -1.047 9.772 1.00 98.06 92 LYS A O 1
ATOM 728 N N . ALA A 1 93 ? 1.438 -0.071 10.637 1.00 97.88 93 ALA A N 1
ATOM 729 C CA . ALA A 1 93 ? 1.155 0.792 9.493 1.00 97.88 93 ALA A CA 1
ATOM 730 C C . ALA A 1 93 ? 2.316 1.757 9.215 1.00 97.88 93 ALA A C 1
ATOM 732 O O . ALA A 1 93 ? 2.773 1.854 8.081 1.00 97.88 93 ALA A O 1
ATOM 733 N N . GLN A 1 94 ? 2.870 2.389 10.255 1.00 98.38 94 GLN A N 1
ATOM 734 C CA . GLN A 1 94 ? 4.021 3.283 10.122 1.00 98.38 94 GLN A CA 1
ATOM 735 C C . GLN A 1 94 ? 5.252 2.553 9.578 1.00 98.38 94 GLN A C 1
ATOM 737 O O . GLN A 1 94 ? 5.963 3.083 8.725 1.00 98.38 94 GLN A O 1
ATOM 742 N N . LYS A 1 95 ? 5.513 1.331 10.059 1.00 98.44 95 LYS A N 1
ATOM 743 C CA . LYS A 1 95 ? 6.616 0.509 9.554 1.00 98.44 95 LYS A CA 1
ATOM 744 C C . LYS A 1 95 ? 6.405 0.151 8.083 1.00 98.44 95 LYS A C 1
ATOM 746 O O . LYS A 1 95 ? 7.329 0.333 7.303 1.00 98.44 95 LYS A O 1
ATOM 751 N N . ALA A 1 96 ? 5.212 -0.322 7.718 1.00 98.19 96 ALA A N 1
ATOM 752 C CA . ALA A 1 96 ? 4.882 -0.678 6.340 1.00 98.19 96 ALA A CA 1
ATOM 753 C C . ALA A 1 96 ? 5.027 0.524 5.398 1.00 98.19 96 ALA A C 1
ATOM 755 O O . ALA A 1 96 ? 5.687 0.414 4.372 1.00 98.19 96 ALA A O 1
ATOM 756 N N . TRP A 1 97 ? 4.513 1.689 5.798 1.00 98.19 97 TRP A N 1
ATOM 757 C CA . TRP A 1 97 ? 4.648 2.925 5.031 1.00 98.19 97 TRP A CA 1
ATOM 758 C C . TRP A 1 97 ? 6.106 3.364 4.871 1.00 98.19 97 TRP A C 1
ATOM 760 O O . TRP A 1 97 ? 6.520 3.744 3.781 1.00 98.19 97 TRP A O 1
ATOM 770 N N . ASN A 1 98 ? 6.913 3.292 5.935 1.00 98.44 98 ASN A N 1
ATOM 771 C CA . ASN A 1 98 ? 8.339 3.612 5.848 1.00 98.44 98 ASN A CA 1
ATOM 772 C C . ASN A 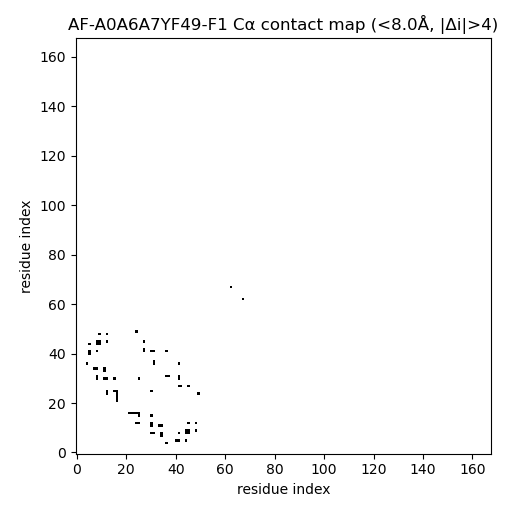1 98 ? 9.079 2.658 4.895 1.00 98.44 98 ASN A C 1
ATOM 774 O O . ASN A 1 98 ? 9.940 3.107 4.142 1.00 98.44 98 ASN A O 1
ATOM 778 N N . THR A 1 99 ? 8.745 1.364 4.923 1.00 98.44 99 THR A N 1
ATOM 779 C CA . THR A 1 99 ? 9.296 0.366 3.998 1.00 98.44 99 THR A CA 1
ATOM 780 C C . THR A 1 99 ? 8.900 0.680 2.558 1.00 98.44 99 THR A C 1
ATOM 782 O O . THR A 1 99 ? 9.784 0.849 1.725 1.00 98.44 99 THR A O 1
ATOM 785 N N . GLU A 1 100 ? 7.609 0.873 2.285 1.00 98.06 100 GLU A N 1
ATOM 786 C CA . GLU A 1 100 ? 7.109 1.215 0.947 1.00 98.06 100 GLU A CA 1
ATOM 787 C C . GLU A 1 100 ? 7.743 2.511 0.425 1.00 98.06 100 GLU A C 1
ATOM 789 O O . GLU A 1 100 ? 8.170 2.593 -0.724 1.00 98.06 100 GLU A O 1
ATOM 794 N N . LYS A 1 101 ? 7.880 3.524 1.284 1.00 98.56 101 LYS A N 1
ATOM 795 C CA . LYS A 1 101 ? 8.544 4.781 0.932 1.00 98.56 101 LYS A CA 1
ATOM 796 C C . LYS A 1 101 ? 10.016 4.574 0.562 1.00 98.56 101 LYS A C 1
ATOM 798 O O . LYS A 1 101 ? 10.492 5.226 -0.366 1.00 98.56 101 LYS A O 1
ATOM 803 N N . SER A 1 102 ? 10.730 3.700 1.274 1.00 98.44 102 SER A N 1
ATOM 804 C CA . SER A 1 102 ? 12.122 3.352 0.954 1.00 98.44 102 SER A CA 1
ATOM 805 C C . SER A 1 102 ? 12.211 2.637 -0.393 1.00 98.44 102 SER A C 1
ATOM 807 O O . SER A 1 102 ? 12.971 3.062 -1.258 1.00 98.44 102 SER A O 1
ATOM 809 N N . GLU A 1 103 ? 11.376 1.618 -0.604 1.00 98.31 103 GLU A N 1
ATOM 810 C CA . GLU A 1 103 ? 11.323 0.838 -1.846 1.00 98.31 103 GLU A CA 1
ATOM 811 C C . GLU A 1 103 ? 10.966 1.715 -3.058 1.00 98.31 103 GLU A C 1
ATOM 813 O O . GLU A 1 103 ? 11.590 1.619 -4.116 1.00 98.31 103 GLU A O 1
ATOM 818 N N . LEU A 1 104 ? 10.001 2.629 -2.907 1.00 98.38 104 LEU A N 1
ATOM 819 C CA . LEU A 1 104 ? 9.661 3.607 -3.942 1.00 98.38 104 LEU A CA 1
ATOM 820 C C . LEU A 1 104 ? 10.815 4.572 -4.221 1.00 98.38 104 LEU A C 1
ATOM 822 O O . LEU A 1 104 ? 11.040 4.924 -5.381 1.00 98.38 104 LEU A O 1
ATOM 826 N N . GLY A 1 105 ? 11.553 4.987 -3.189 1.00 98.56 105 GLY A N 1
ATOM 827 C CA . GLY A 1 105 ? 12.754 5.806 -3.337 1.00 98.56 105 GLY A CA 1
ATOM 828 C C . GLY A 1 105 ? 13.834 5.096 -4.155 1.00 98.56 105 GLY A C 1
ATOM 829 O O . GLY A 1 105 ? 14.326 5.653 -5.135 1.00 98.56 105 GLY A O 1
ATOM 8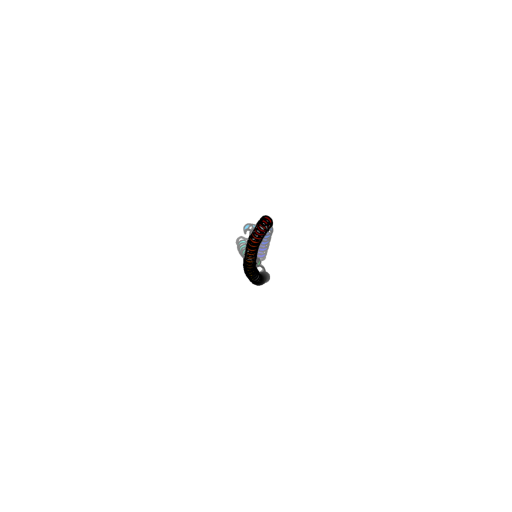30 N N . GLU A 1 106 ? 14.139 3.845 -3.816 1.00 98.56 106 GLU A N 1
ATOM 831 C CA . GLU A 1 106 ? 15.113 3.010 -4.532 1.00 98.56 106 GLU A CA 1
ATOM 832 C C . GLU A 1 106 ? 14.702 2.767 -5.989 1.00 98.56 106 GLU A C 1
ATOM 834 O O . GLU A 1 106 ? 15.511 2.926 -6.909 1.00 98.56 106 GLU A O 1
ATOM 839 N N . LYS A 1 107 ? 13.423 2.455 -6.228 1.00 98.50 107 LYS A N 1
ATOM 840 C CA . LYS A 1 107 ? 12.889 2.268 -7.581 1.00 98.50 107 LYS A CA 1
ATOM 841 C C . LYS A 1 107 ? 12.955 3.553 -8.402 1.00 98.50 107 LYS A C 1
ATOM 843 O O . LYS A 1 107 ? 13.323 3.513 -9.573 1.00 98.50 107 LYS A O 1
ATOM 848 N N . THR A 1 108 ? 12.626 4.691 -7.793 1.00 98.50 108 THR A N 1
ATOM 849 C CA . THR A 1 108 ? 12.711 5.999 -8.456 1.00 98.50 108 THR A CA 1
ATOM 850 C C . THR A 1 108 ? 14.153 6.318 -8.832 1.00 98.50 108 THR A C 1
ATOM 852 O O . THR A 1 108 ? 14.406 6.707 -9.969 1.00 98.50 108 THR A O 1
ATOM 855 N N . GLN A 1 109 ? 15.108 6.089 -7.927 1.00 98.56 109 GLN A N 1
ATOM 856 C CA . GLN A 1 109 ? 16.524 6.307 -8.218 1.00 98.56 109 GLN A CA 1
ATOM 857 C C . GLN A 1 109 ? 17.025 5.388 -9.337 1.00 98.56 109 GLN A C 1
ATOM 859 O O . GLN A 1 109 ? 17.751 5.836 -10.220 1.00 98.56 109 GLN A O 1
ATOM 864 N N . THR A 1 110 ? 16.604 4.123 -9.332 1.00 98.62 110 THR A N 1
ATOM 865 C CA . THR A 1 110 ? 16.944 3.164 -10.390 1.00 98.62 110 THR A CA 1
ATOM 866 C C . THR A 1 110 ? 16.441 3.648 -11.749 1.00 98.62 110 THR A C 1
ATOM 868 O O . THR A 1 110 ? 17.217 3.708 -12.696 1.00 98.62 110 THR A O 1
ATOM 871 N N . LEU A 1 111 ? 15.180 4.091 -11.833 1.00 98.50 111 LEU A N 1
ATOM 872 C CA . LEU A 1 111 ? 14.606 4.627 -13.072 1.00 98.50 111 LEU A CA 1
ATOM 873 C C . LEU A 1 111 ? 15.312 5.898 -13.555 1.00 98.50 111 LEU A C 1
ATOM 875 O O . LEU A 1 111 ? 15.480 6.073 -14.759 1.00 98.50 111 LEU A O 1
ATOM 879 N N . ILE A 1 112 ? 15.722 6.782 -12.640 1.00 98.56 112 ILE A N 1
ATOM 880 C CA . ILE A 1 112 ? 16.516 7.969 -12.987 1.00 98.56 112 ILE A CA 1
ATOM 881 C C . ILE A 1 112 ? 17.841 7.533 -13.618 1.00 98.56 112 ILE A C 1
ATOM 883 O O . ILE A 1 112 ? 18.148 7.967 -14.726 1.00 98.56 112 ILE A O 1
ATOM 887 N N . ASN A 1 113 ? 18.573 6.627 -12.965 1.00 98.56 113 ASN A N 1
ATOM 888 C CA . ASN A 1 113 ? 19.866 6.144 -13.451 1.00 98.56 113 ASN A CA 1
ATOM 889 C C . ASN A 1 113 ? 19.740 5.449 -14.819 1.00 98.56 113 ASN A C 1
ATOM 891 O O . ASN A 1 113 ? 20.528 5.709 -15.724 1.00 98.56 113 ASN A O 1
ATOM 895 N N . GLU A 1 114 ? 18.733 4.588 -14.995 1.00 98.56 114 GLU A N 1
ATOM 896 C CA . GLU A 1 114 ? 18.458 3.926 -16.276 1.00 98.56 114 GLU A CA 1
ATOM 897 C C . GLU A 1 114 ? 18.115 4.940 -17.372 1.00 98.56 114 GLU A C 1
ATOM 899 O O . GLU A 1 114 ? 18.585 4.819 -18.502 1.00 98.56 114 GLU A O 1
ATOM 904 N N . ASN A 1 115 ? 17.327 5.971 -17.053 1.00 98.56 115 ASN A N 1
ATOM 905 C CA . ASN A 1 115 ? 16.988 7.015 -18.014 1.00 98.56 115 ASN A CA 1
ATOM 906 C C . ASN A 1 115 ? 18.214 7.841 -18.420 1.00 98.56 115 ASN A C 1
ATOM 908 O O . ASN A 1 115 ? 18.393 8.129 -19.603 1.00 98.56 115 ASN A O 1
ATOM 912 N N . GLU A 1 116 ? 19.069 8.201 -17.463 1.00 98.56 116 GLU A N 1
ATOM 913 C CA . GLU A 1 116 ? 20.332 8.893 -17.726 1.00 98.56 116 GLU A CA 1
ATOM 914 C C . GLU A 1 116 ? 21.250 8.057 -18.623 1.00 98.56 116 GLU A C 1
ATOM 916 O O . GLU A 1 116 ? 21.765 8.578 -19.615 1.00 98.56 116 GLU A O 1
ATOM 921 N N . GLN A 1 117 ? 21.377 6.756 -18.344 1.00 98.50 117 GLN A N 1
ATOM 922 C CA . GLN A 1 117 ? 22.159 5.840 -19.172 1.00 98.50 117 GLN A CA 1
ATOM 923 C C . GLN A 1 117 ? 21.596 5.740 -20.593 1.00 98.50 117 GLN A C 1
ATOM 925 O O . GLN A 1 117 ? 22.336 5.894 -21.560 1.00 98.50 117 GLN A O 1
ATOM 930 N N . LEU A 1 118 ? 20.279 5.566 -20.741 1.00 98.50 118 LEU A N 1
ATOM 931 C CA . LEU A 1 118 ? 19.633 5.503 -22.054 1.00 98.50 118 LEU A CA 1
ATOM 932 C C . LEU A 1 118 ? 19.832 6.790 -22.861 1.00 98.50 118 LEU A C 1
ATOM 934 O O . LEU A 1 118 ? 20.013 6.736 -24.077 1.00 98.50 118 LEU A O 1
ATOM 938 N N . ARG A 1 119 ? 19.801 7.955 -22.205 1.00 98.44 119 ARG A N 1
ATOM 939 C CA . ARG A 1 119 ? 20.070 9.242 -22.860 1.00 98.44 119 ARG A CA 1
ATOM 940 C C . ARG A 1 119 ? 21.518 9.335 -23.327 1.00 98.44 119 ARG A C 1
ATOM 942 O O . ARG A 1 119 ? 21.749 9.754 -24.458 1.00 98.44 119 ARG A O 1
ATOM 949 N N . TYR A 1 120 ? 22.461 8.914 -22.488 1.00 98.50 120 TYR A N 1
ATOM 950 C CA . TYR A 1 120 ? 23.874 8.859 -22.847 1.00 98.50 120 TYR A CA 1
ATOM 951 C C . TYR A 1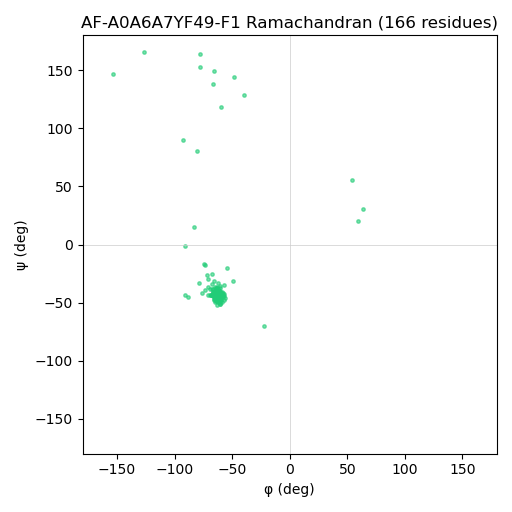 120 ? 24.120 7.927 -24.041 1.00 98.50 120 TYR A C 1
ATOM 953 O O . TYR A 1 120 ? 24.731 8.340 -25.027 1.00 98.50 120 TYR A O 1
ATOM 961 N N . ASP A 1 121 ? 23.590 6.705 -23.991 1.00 98.31 121 ASP A N 1
ATOM 962 C CA . ASP A 1 121 ? 23.754 5.707 -25.052 1.00 98.31 121 ASP A CA 1
ATOM 963 C C . ASP A 1 121 ? 23.140 6.186 -26.372 1.00 98.31 121 ASP A C 1
ATOM 965 O O . ASP A 1 121 ? 23.715 5.993 -27.444 1.00 98.31 121 ASP A O 1
ATOM 969 N N . LEU A 1 122 ? 21.990 6.861 -26.306 1.00 98.44 122 LEU A N 1
ATOM 970 C CA . LEU A 1 122 ? 21.327 7.436 -27.472 1.00 98.44 122 LEU A CA 1
ATOM 971 C C . LEU A 1 122 ? 22.139 8.579 -28.092 1.00 98.44 122 LEU A C 1
ATOM 973 O O . LEU A 1 122 ? 22.251 8.648 -29.318 1.00 98.44 122 LEU A O 1
ATOM 977 N N . ASP A 1 123 ? 22.720 9.459 -27.280 1.00 98.31 123 ASP A N 1
ATOM 978 C CA . ASP A 1 123 ? 23.585 10.533 -27.775 1.00 98.31 123 ASP A CA 1
ATOM 979 C C . ASP A 1 123 ? 24.890 9.978 -28.364 1.00 98.31 123 ASP A C 1
ATOM 981 O O . ASP A 1 123 ? 25.335 10.434 -29.422 1.00 98.31 123 ASP A O 1
ATOM 985 N N . LEU A 1 124 ? 25.459 8.934 -27.754 1.00 98.31 124 LEU A N 1
ATOM 986 C CA . LEU A 1 124 ? 26.620 8.228 -28.291 1.00 98.31 124 LEU A CA 1
ATOM 987 C C . LEU A 1 124 ? 26.300 7.558 -29.633 1.00 98.31 124 LEU A C 1
ATOM 989 O O . LEU A 1 124 ? 27.039 7.736 -30.601 1.00 98.31 124 LEU A O 1
ATOM 993 N N . ALA A 1 125 ? 25.182 6.836 -29.722 1.00 98.31 125 ALA A N 1
ATOM 994 C CA . ALA A 1 125 ? 24.752 6.174 -30.949 1.00 98.31 125 ALA A CA 1
ATOM 995 C C . ALA A 1 125 ? 24.494 7.177 -32.081 1.00 98.31 125 ALA A C 1
ATOM 997 O O . ALA A 1 125 ? 24.876 6.925 -33.225 1.00 98.31 125 ALA A O 1
ATOM 998 N N . LYS A 1 126 ? 23.891 8.334 -31.773 1.00 98.12 126 LYS A N 1
ATOM 999 C CA . LYS A 1 126 ? 23.725 9.433 -32.736 1.00 98.12 126 LYS A CA 1
ATOM 1000 C C . LYS A 1 126 ? 25.064 9.956 -33.232 1.00 98.12 126 LYS A C 1
ATOM 1002 O O . LYS A 1 126 ? 25.213 10.157 -34.432 1.00 98.12 126 LYS A O 1
ATOM 1007 N N . LYS A 1 127 ? 26.022 10.171 -32.327 1.00 98.12 127 LYS A N 1
ATOM 1008 C CA . LYS A 1 127 ? 27.354 10.652 -32.694 1.00 98.12 127 LYS A CA 1
ATOM 1009 C C . LYS A 1 127 ? 28.061 9.666 -33.624 1.00 98.12 127 LYS A C 1
ATOM 1011 O O . LYS A 1 127 ? 28.502 10.071 -34.689 1.00 98.12 127 LYS A O 1
ATOM 1016 N N . ILE A 1 128 ? 28.070 8.380 -33.271 1.00 97.81 128 ILE A N 1
ATOM 1017 C CA . ILE A 1 128 ? 28.659 7.325 -34.110 1.00 97.81 128 ILE A CA 1
ATOM 1018 C C . ILE A 1 128 ? 27.994 7.294 -35.492 1.00 97.81 128 ILE A C 1
ATOM 1020 O O . ILE A 1 128 ? 28.690 7.219 -36.498 1.00 97.81 128 ILE A O 1
ATOM 1024 N N . ASN A 1 129 ? 26.662 7.391 -35.557 1.00 97.38 129 ASN A N 1
ATOM 1025 C CA . ASN A 1 129 ? 25.949 7.432 -36.838 1.00 97.38 129 ASN A CA 1
ATOM 1026 C C . ASN A 1 129 ? 26.334 8.651 -37.686 1.00 97.38 129 ASN A C 1
ATOM 1028 O O . ASN A 1 129 ? 26.486 8.528 -38.897 1.00 97.38 129 ASN A O 1
ATOM 1032 N N . LEU A 1 130 ? 26.472 9.826 -37.065 1.00 97.38 130 LEU A N 1
ATOM 1033 C CA . LEU A 1 130 ? 26.891 11.043 -37.761 1.00 97.38 130 LEU A CA 1
ATOM 1034 C C . LEU A 1 130 ? 28.322 10.923 -38.290 1.00 97.38 130 LEU A C 1
ATOM 1036 O O . LEU A 1 130 ? 28.560 11.278 -39.442 1.00 97.38 130 LEU A O 1
ATOM 1040 N N . ASP A 1 131 ? 29.237 10.386 -37.483 1.00 96.75 131 ASP A N 1
ATOM 1041 C CA . ASP A 1 131 ? 30.631 10.169 -37.877 1.00 96.75 131 ASP A CA 1
ATOM 1042 C C . ASP A 1 131 ? 30.705 9.185 -39.065 1.00 96.75 131 ASP A C 1
ATOM 1044 O O . ASP A 1 131 ? 31.299 9.499 -40.095 1.00 96.75 131 ASP A O 1
ATOM 1048 N N . GLN A 1 132 ? 29.990 8.055 -38.990 1.00 96.62 132 GLN A N 1
ATOM 1049 C CA . GLN A 1 132 ? 29.895 7.074 -40.084 1.00 96.62 132 GLN A CA 1
ATOM 1050 C C . GLN A 1 132 ? 29.270 7.655 -41.359 1.00 96.62 132 GLN A C 1
ATOM 1052 O O . GLN A 1 132 ? 29.720 7.367 -42.467 1.00 96.62 132 GLN A O 1
ATOM 1057 N N . ALA A 1 133 ? 28.225 8.476 -41.226 1.00 96.06 133 ALA A N 1
ATOM 1058 C CA . ALA A 1 133 ? 27.611 9.142 -42.369 1.00 96.06 133 ALA A CA 1
ATOM 1059 C C . ALA A 1 133 ? 28.581 10.131 -43.038 1.00 96.06 133 ALA A C 1
ATOM 1061 O O . ALA A 1 133 ? 28.587 10.235 -44.264 1.00 96.06 133 ALA A O 1
ATOM 1062 N N . GLY A 1 134 ? 29.408 10.826 -42.249 1.00 96.31 134 GLY A N 1
ATOM 1063 C CA . GLY A 1 134 ? 30.477 11.690 -42.749 1.00 96.31 134 GLY A CA 1
ATOM 1064 C C . GLY A 1 134 ? 31.524 10.913 -43.548 1.00 96.31 134 GLY A C 1
ATOM 1065 O O . GLY A 1 134 ? 31.798 11.268 -44.691 1.00 96.31 134 GLY A O 1
ATOM 1066 N N . GLU A 1 135 ? 32.030 9.808 -42.997 1.00 96.44 135 GLU A N 1
ATOM 1067 C CA . GLU A 1 135 ? 33.011 8.945 -43.675 1.00 96.44 135 GLU A CA 1
ATOM 1068 C C . GLU A 1 135 ? 32.487 8.407 -45.016 1.00 96.44 135 GLU A C 1
ATOM 1070 O O . GLU A 1 135 ? 33.190 8.453 -46.026 1.00 96.44 135 GLU A O 1
ATOM 1075 N N . LEU A 1 136 ? 31.228 7.954 -45.055 1.00 96.38 136 LEU A N 1
ATOM 1076 C CA . LEU A 1 136 ? 30.595 7.477 -46.289 1.00 96.38 136 LEU A CA 1
ATOM 1077 C C . LEU A 1 136 ? 30.437 8.588 -47.332 1.00 96.38 136 LEU A C 1
ATOM 1079 O O . LEU A 1 136 ? 30.626 8.344 -48.526 1.00 96.38 136 LEU A O 1
ATOM 1083 N N . LEU A 1 137 ? 30.081 9.804 -46.907 1.00 96.38 137 LEU A N 1
ATOM 1084 C CA . LEU A 1 137 ? 29.991 10.951 -47.809 1.00 96.38 137 LEU A CA 1
ATOM 1085 C C . LEU A 1 137 ? 31.358 11.279 -48.407 1.00 96.38 137 LEU A C 1
ATOM 1087 O O . LEU A 1 137 ? 31.457 11.436 -49.626 1.00 96.38 137 LEU A O 1
ATOM 1091 N N . ASP A 1 138 ? 32.400 11.320 -47.579 1.00 96.31 138 ASP A N 1
ATOM 1092 C CA . ASP A 1 138 ? 33.767 11.559 -48.030 1.00 96.31 138 ASP A CA 1
ATOM 1093 C C . ASP A 1 138 ? 34.198 10.483 -49.036 1.00 96.31 138 ASP A C 1
ATOM 1095 O O . ASP A 1 138 ? 34.608 10.819 -50.150 1.00 96.31 138 ASP A O 1
ATOM 1099 N N . GLU A 1 139 ? 34.001 9.196 -48.730 1.00 96.06 139 GLU A N 1
ATOM 1100 C CA . GLU A 1 139 ? 34.307 8.086 -49.644 1.00 96.06 139 GLU A CA 1
ATOM 1101 C C . GLU A 1 139 ? 33.563 8.216 -50.985 1.00 96.06 139 GLU A C 1
ATOM 1103 O O . GLU A 1 139 ? 34.161 8.075 -52.059 1.00 96.06 139 GLU A O 1
ATOM 1108 N N . MET A 1 140 ? 32.271 8.558 -50.951 1.00 95.81 140 MET A N 1
ATOM 1109 C CA . MET A 1 140 ? 31.485 8.807 -52.160 1.00 95.81 140 MET A CA 1
ATOM 1110 C C . MET A 1 140 ? 32.028 9.987 -52.972 1.00 95.81 140 MET A C 1
ATOM 1112 O O . MET A 1 140 ? 32.055 9.916 -54.206 1.00 95.81 140 MET A O 1
ATOM 1116 N N . THR A 1 141 ? 32.467 11.066 -52.317 1.00 96.25 141 THR A N 1
ATOM 1117 C CA . THR A 1 141 ? 33.060 12.211 -53.022 1.00 96.25 141 THR A CA 1
ATOM 1118 C C . THR A 1 141 ? 34.381 11.841 -53.689 1.00 96.25 141 THR A C 1
ATOM 1120 O O . THR A 1 141 ? 34.555 12.130 -54.876 1.00 96.25 141 THR A O 1
ATOM 1123 N N . TYR A 1 142 ? 35.267 11.124 -52.990 1.00 95.25 142 TYR A N 1
ATOM 1124 C CA . TYR A 1 142 ? 36.529 10.638 -53.548 1.00 95.25 142 TYR A CA 1
ATOM 1125 C C . TYR A 1 142 ? 36.298 9.718 -54.743 1.00 95.25 142 TYR A C 1
ATOM 1127 O O . TYR A 1 142 ? 36.925 9.894 -55.791 1.00 95.25 142 TYR A O 1
ATOM 1135 N N . ARG A 1 143 ? 35.354 8.779 -54.624 1.00 96.31 143 ARG A N 1
ATOM 1136 C CA . ARG A 1 143 ? 34.980 7.884 -55.720 1.00 96.31 143 ARG A CA 1
ATOM 1137 C C . ARG A 1 143 ? 34.494 8.659 -56.940 1.00 96.31 143 ARG A C 1
ATOM 1139 O O . ARG A 1 143 ? 34.940 8.381 -58.050 1.00 96.31 143 ARG A O 1
ATOM 1146 N N . LYS A 1 144 ? 33.629 9.656 -56.744 1.00 96.25 144 LYS A N 1
ATOM 1147 C CA . LYS A 1 144 ? 33.104 10.477 -57.841 1.00 96.25 144 LYS A CA 1
ATOM 1148 C C . LYS A 1 144 ? 34.211 11.258 -58.551 1.00 96.25 144 LYS A C 1
ATOM 1150 O O . LYS A 1 144 ? 34.231 11.290 -59.777 1.00 96.25 144 LYS A O 1
ATOM 1155 N N . ILE A 1 145 ? 35.150 11.841 -57.801 1.00 96.12 145 ILE A N 1
ATOM 1156 C CA . ILE A 1 145 ? 36.314 12.539 -58.370 1.00 96.12 145 ILE A CA 1
ATOM 1157 C C . ILE A 1 145 ? 37.174 11.566 -59.192 1.00 96.12 145 ILE A C 1
ATOM 1159 O O . ILE A 1 145 ? 37.532 11.868 -60.333 1.00 96.12 145 ILE A O 1
ATOM 1163 N N . ALA A 1 146 ? 37.463 10.380 -58.654 1.00 95.31 146 ALA A N 1
ATOM 1164 C CA . ALA A 1 146 ? 38.242 9.361 -59.355 1.00 95.31 146 ALA A CA 1
ATOM 1165 C C . ALA A 1 146 ? 37.552 8.882 -60.645 1.00 95.31 146 ALA A C 1
ATOM 1167 O O . ALA A 1 146 ? 38.207 8.748 -61.679 1.00 95.31 146 ALA A O 1
ATOM 1168 N N . GLU A 1 147 ? 36.232 8.675 -60.611 1.00 95.88 147 GLU A N 1
ATOM 1169 C CA . GLU A 1 147 ? 35.432 8.317 -61.788 1.00 95.88 147 GLU A CA 1
ATOM 1170 C C . GLU A 1 147 ? 35.487 9.414 -62.861 1.00 95.88 147 GLU A C 1
ATOM 1172 O O . GLU A 1 147 ? 35.706 9.105 -64.033 1.00 95.88 147 GLU A O 1
ATOM 1177 N N . THR A 1 148 ? 35.371 10.692 -62.476 1.00 96.06 148 THR A N 1
ATOM 1178 C CA . THR A 1 148 ? 35.497 11.807 -63.431 1.00 96.06 148 THR A CA 1
ATOM 1179 C C . THR A 1 148 ? 36.888 11.887 -64.060 1.00 96.06 148 THR A C 1
ATOM 1181 O O . THR A 1 148 ? 36.993 12.010 -65.278 1.00 96.06 148 THR A O 1
ATOM 1184 N N . ALA A 1 149 ? 37.955 11.725 -63.272 1.00 95.25 149 ALA A N 1
ATOM 1185 C CA . ALA A 1 149 ? 39.326 11.750 -63.782 1.00 95.25 149 ALA A CA 1
ATOM 1186 C C . ALA A 1 149 ? 39.613 10.578 -64.738 1.00 95.25 149 ALA A C 1
ATOM 1188 O O . ALA A 1 149 ? 40.264 10.749 -65.769 1.00 95.25 149 ALA A O 1
ATOM 1189 N N . LEU A 1 150 ? 39.097 9.383 -64.427 1.00 96.12 150 LEU A N 1
ATOM 1190 C CA . LEU A 1 150 ? 39.220 8.218 -65.303 1.00 96.12 150 LEU A CA 1
ATOM 1191 C C . LEU A 1 150 ? 38.513 8.445 -66.645 1.00 96.12 150 LEU A C 1
ATOM 1193 O O . LEU A 1 150 ? 39.031 8.047 -67.690 1.00 96.12 150 LEU A O 1
ATOM 1197 N N . GLU A 1 151 ? 37.332 9.059 -66.623 1.00 95.94 151 GLU A N 1
ATOM 1198 C CA . GLU A 1 151 ? 36.575 9.355 -67.837 1.00 95.94 151 GLU A CA 1
ATOM 1199 C C . GLU A 1 151 ? 37.291 10.392 -68.714 1.00 95.94 151 GLU A C 1
ATOM 1201 O O . GLU A 1 151 ? 37.405 10.203 -69.926 1.00 95.94 151 GLU A O 1
ATOM 1206 N N . GLU A 1 152 ? 37.871 11.430 -68.109 1.00 95.62 152 GLU A N 1
ATOM 1207 C CA . GLU A 1 152 ? 38.713 12.396 -68.820 1.00 95.62 152 GLU A CA 1
ATOM 1208 C C . GLU A 1 152 ? 39.916 11.726 -69.505 1.00 95.62 152 GLU A C 1
ATOM 1210 O O . GLU A 1 152 ? 40.205 12.011 -70.671 1.00 95.62 152 GLU A O 1
ATOM 1215 N N . GLU A 1 153 ? 40.601 10.799 -68.829 1.00 94.50 153 GLU A N 1
ATOM 1216 C CA . GLU A 1 153 ? 41.726 10.059 -69.416 1.00 94.50 153 GLU A CA 1
ATOM 1217 C C . GLU A 1 153 ? 41.296 9.120 -70.550 1.00 94.50 153 GLU A C 1
ATOM 1219 O O . GLU A 1 153 ? 41.975 9.028 -71.578 1.00 94.50 153 GLU A O 1
ATOM 1224 N N . LYS A 1 154 ? 40.142 8.452 -70.429 1.00 95.12 154 LYS A N 1
ATOM 1225 C CA . LYS A 1 154 ? 39.583 7.652 -71.533 1.00 95.12 154 LYS A CA 1
ATOM 1226 C C . LYS A 1 154 ? 39.309 8.514 -72.761 1.00 95.12 154 LYS A C 1
ATOM 1228 O O . LYS A 1 154 ? 39.697 8.130 -73.864 1.00 95.12 154 LYS A O 1
ATOM 1233 N N . GLN A 1 155 ? 38.705 9.687 -72.574 1.00 95.19 155 GLN A N 1
ATOM 1234 C CA . GLN A 1 155 ? 38.422 10.615 -73.669 1.00 95.19 155 GLN A CA 1
ATOM 1235 C C . GLN A 1 155 ? 39.703 11.122 -74.345 1.00 95.19 155 GLN A C 1
ATOM 1237 O O . GLN A 1 155 ? 39.759 11.203 -75.573 1.00 95.19 155 GLN A O 1
ATOM 1242 N N . LYS A 1 156 ? 40.756 11.438 -73.577 1.00 94.50 156 LYS A N 1
ATOM 1243 C CA . LYS A 1 156 ? 42.065 11.822 -74.140 1.00 94.50 156 LYS A CA 1
ATOM 1244 C C . LYS A 1 156 ? 42.677 10.692 -74.969 1.00 94.50 156 LYS A C 1
ATOM 1246 O O . LYS A 1 156 ? 43.123 10.935 -76.089 1.00 94.50 156 LYS A O 1
ATOM 1251 N N . ASN A 1 157 ? 42.660 9.462 -74.453 1.00 93.00 157 ASN A N 1
ATOM 1252 C CA . ASN A 1 157 ? 43.199 8.294 -75.153 1.00 93.00 157 ASN A CA 1
ATOM 1253 C C . ASN A 1 157 ? 42.431 7.970 -76.442 1.00 93.00 157 ASN A C 1
ATOM 1255 O O . ASN A 1 157 ? 43.045 7.633 -77.457 1.00 93.00 157 ASN A O 1
ATOM 1259 N N . GLN A 1 158 ? 41.103 8.116 -76.434 1.00 94.81 158 GLN A N 1
ATOM 1260 C CA . GLN A 1 158 ? 40.280 7.981 -77.639 1.00 94.81 158 GLN A CA 1
ATOM 1261 C C . GLN A 1 158 ? 40.682 9.009 -78.701 1.00 94.81 158 GLN A C 1
ATOM 1263 O O . GLN A 1 158 ? 41.028 8.619 -79.814 1.00 94.81 158 GLN A O 1
ATOM 1268 N N . LYS A 1 159 ? 40.756 10.297 -78.338 1.00 94.00 159 LYS A N 1
ATOM 1269 C CA . LYS A 1 159 ? 41.199 11.366 -79.251 1.00 94.00 159 LYS A CA 1
ATOM 1270 C C . LYS A 1 159 ? 42.597 11.112 -79.816 1.00 94.00 159 LYS A C 1
ATOM 1272 O O . LYS A 1 159 ? 42.829 11.316 -81.003 1.00 94.00 159 LYS A O 1
ATOM 1277 N N . LEU A 1 160 ? 43.535 10.652 -78.986 1.00 92.31 160 LEU A N 1
ATOM 1278 C CA . LEU A 1 160 ? 44.885 10.312 -79.439 1.00 92.31 160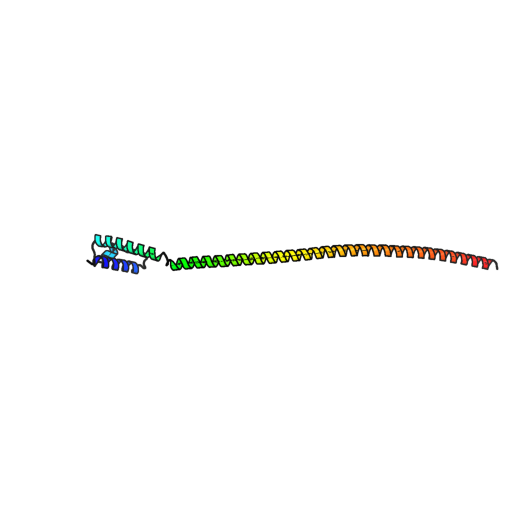 LEU A CA 1
ATOM 1279 C C . LEU A 1 160 ? 44.865 9.165 -80.461 1.00 92.31 160 LEU A C 1
ATOM 1281 O O . LEU A 1 160 ? 45.563 9.226 -81.470 1.00 92.31 160 LEU A O 1
ATOM 1285 N N . THR A 1 161 ? 44.043 8.144 -80.219 1.00 92.75 161 THR A N 1
ATOM 1286 C CA . THR A 1 161 ? 43.878 7.002 -81.131 1.00 92.75 161 THR A CA 1
ATOM 1287 C C . THR A 1 161 ? 43.271 7.436 -82.466 1.00 92.75 161 THR A C 1
ATOM 1289 O O . THR A 1 161 ? 43.741 7.014 -83.521 1.00 92.75 161 THR A O 1
ATOM 1292 N N . GLU A 1 162 ? 42.267 8.315 -82.439 1.00 92.81 162 GLU A N 1
ATOM 1293 C CA . GLU A 1 162 ? 41.670 8.904 -83.643 1.00 92.81 162 GLU A CA 1
ATOM 1294 C C . GLU A 1 162 ? 42.702 9.690 -84.463 1.00 92.81 162 GLU A C 1
ATOM 1296 O O . GLU A 1 162 ? 42.819 9.472 -85.669 1.00 92.81 162 GLU A O 1
ATOM 1301 N N . LEU A 1 163 ? 43.509 10.541 -83.818 1.00 91.44 163 LEU A N 1
ATOM 1302 C CA . LEU A 1 163 ? 44.585 11.284 -84.486 1.00 91.44 163 LEU A CA 1
ATOM 1303 C C . LEU A 1 163 ? 45.633 10.358 -85.111 1.00 91.44 163 LEU A C 1
ATOM 1305 O O . LEU A 1 163 ? 46.080 10.604 -86.229 1.00 91.44 163 LEU A O 1
ATOM 1309 N N . LEU A 1 164 ? 46.011 9.287 -84.414 1.00 88.56 164 LEU A N 1
ATOM 1310 C CA . LEU A 1 164 ? 46.999 8.326 -84.906 1.00 88.56 164 LEU A CA 1
ATOM 1311 C C . LEU A 1 164 ? 46.469 7.533 -86.110 1.00 88.56 164 LEU A C 1
ATOM 1313 O O . LEU A 1 164 ? 47.228 7.222 -87.026 1.00 88.56 164 LEU A O 1
ATOM 1317 N N . ASN A 1 165 ? 45.166 7.247 -86.141 1.00 88.62 165 ASN A N 1
ATOM 1318 C CA . ASN A 1 165 ? 44.512 6.613 -87.285 1.00 88.62 165 ASN A CA 1
ATOM 1319 C C . ASN A 1 165 ? 44.385 7.549 -88.498 1.00 88.62 165 ASN A C 1
ATOM 1321 O O . ASN A 1 165 ? 44.422 7.061 -89.619 1.00 88.62 165 ASN A O 1
ATOM 1325 N N . LEU A 1 166 ? 44.277 8.868 -88.299 1.00 85.00 166 LEU A N 1
ATOM 1326 C CA . LEU A 1 166 ? 44.252 9.862 -89.386 1.00 85.00 166 LEU A CA 1
ATOM 1327 C C . LEU A 1 166 ? 45.630 10.110 -90.030 1.00 85.00 166 LEU A C 1
ATOM 1329 O O . LEU A 1 166 ? 45.703 10.697 -91.106 1.00 85.00 166 LEU A O 1
ATOM 1333 N N . GLN A 1 167 ? 46.717 9.706 -89.369 1.00 78.56 167 GLN A N 1
ATOM 1334 C CA . GLN A 1 167 ? 48.095 9.858 -89.858 1.00 78.56 167 GLN A CA 1
ATOM 1335 C C . GLN A 1 167 ? 48.609 8.652 -90.668 1.00 78.56 167 GLN A C 1
ATOM 1337 O O . GLN A 1 167 ? 49.753 8.683 -91.125 1.00 78.56 167 GLN A O 1
ATOM 1342 N N . LYS A 1 168 ? 47.802 7.596 -90.827 1.00 61.28 168 LYS A N 1
ATOM 1343 C CA . LYS A 1 168 ? 48.103 6.401 -91.632 1.00 61.28 168 LYS A CA 1
ATOM 1344 C C . LYS A 1 168 ? 47.328 6.423 -92.942 1.00 61.28 168 LYS A C 1
ATOM 1346 O O . LYS A 1 168 ? 47.906 5.941 -93.940 1.00 61.28 168 LYS A O 1
#

Secondary structure (DSSP, 8-state):
---HHHHHHHHHHHHHHHHTTTSSPPPHHHHHHHHT--HHHHHHHHHHHHHHHHHHHHHHHS--HHHHHHHHHHHHHHHHHHHHHHHHHHHHHHHHHHHHHHHHHHHHHHHHHHHHHHHHHHHHHHHHHHHHHHHHHHHHHHHHHHHHHHHHHHHHHHHHHHHHHHT-

Organism: NCBI:txid1608996

Foldseek 3Di:
DPPVLLVLLLVLQVVVCVVVVVPDGDDLVSSCVVSVDDDPSSVVSSVVSVVVVVVVVVVVVPPPPVVVVVVVVVVVVVVVVVVVVVVVVVVVVVVVVVVVVVVVVVVVVVVVVVVVVVVVVVVVVVVVVVVVVVVVVVVVVVVVVVVVVVVVVVVVVVVVVVVVVVVD

Sequence (168 aa):
MNNTVLERIFNVATELYMTNGKKSYPTVHQVRAIAKTDMNTTSEAMRQWRKEMDAEKSDQSNGSETFQKAISEATATLWSIAEHAAGENLRKAQKAWNTEKSELGEKTQTLINENEQLRYDLDLAKKINLDQAGELLDEMTYRKIAETALEEEKQKNQKLTELLNLQK

Solvent-accessible surface area (backbone atoms only — not comparable to full-atom values): 9217 Å² total; per-residue (Å²): 131,85,58,67,64,54,55,43,44,50,50,45,38,50,51,50,18,54,74,55,70,67,72,55,82,66,51,63,66,63,38,30,73,73,54,72,59,59,79,60,64,44,50,54,46,52,53,52,50,50,54,52,55,54,52,52,51,59,55,65,71,53,62,58,68,68,57,56,50,52,51,52,53,50,52,54,49,52,50,52,52,51,52,51,52,49,51,53,50,50,54,51,50,52,51,51,51,54,48,54,52,49,54,51,48,54,51,51,51,50,52,50,53,52,49,52,49,51,52,50,54,52,54,49,52,51,49,52,52,51,53,53,51,49,53,52,50,51,52,52,51,54,50,52,53,52,52,52,54,52,50,54,52,52,53,50,52,51,53,52,51,54,54,57,62,74,75,109